Protein AF-A0A800L6V0-F1 (afdb_monomer_lite)

pLDDT: mean 91.6, std 11.26, range [50.59, 98.69]

Sequence (133 aa):
PVINVAPRYGKLKTPSGEIIGFENIELISDRTLEAWLDEFKTIKDAHPDKVLISSIMEKYNKDSWQELVGRIVETGVDMFELNFSCPHGHPEEGMGAAMGQNPEMVKEVTGWVAEVTDLPIWAKMTPDILDIT

Foldseek 3Di:
DDDDDPPFKDFDADPVGDTDDMGGPDDPDPDDLVVVLVVLLVCCVVCVPDAAEAEDKDFLDLVVLLVSLLSNVVSVHQAYEYALANPNHPVVRCIRVSQLQPPVSQVVSQVSSVVRDPHYYHYDHHPPYPDPD

Secondary structure (DSSP, 8-state):
-----SS-EEEEE-TT--EEEEEE---S-SS-HHHHHHHHHHHHHH-TTS--EEEE---S-HHHHHHHHHHHHTTT-SEEEEEE--TTS-GGGT-THHHHT-HHHHHHHHHHHHTT--S-EEEEE-S-SS---

Radius of gyration: 16.64 Å; chains: 1; bounding box: 40×35×51 Å

Structure (mmCIF, N/CA/C/O backbone):
data_AF-A0A800L6V0-F1
#
_entry.id   AF-A0A800L6V0-F1
#
loop_
_atom_site.group_PDB
_atom_site.id
_atom_site.type_symbol
_atom_site.label_atom_id
_atom_site.label_alt_id
_atom_site.label_comp_id
_atom_site.label_asym_id
_atom_site.label_entity_id
_atom_site.label_seq_id
_atom_site.pdbx_PDB_ins_code
_atom_site.Cartn_x
_atom_site.Cartn_y
_atom_site.Cartn_z
_atom_site.occupancy
_atom_site.B_iso_or_equiv
_atom_site.auth_seq_id
_atom_site.auth_comp_id
_atom_site.auth_asym_id
_atom_site.auth_atom_id
_atom_site.pdbx_PDB_model_num
ATOM 1 N N . PRO A 1 1 ? 8.150 15.298 -0.806 1.00 68.19 1 PRO A N 1
ATOM 2 C CA . PRO A 1 1 ? 7.080 15.182 -1.822 1.00 68.19 1 PRO A CA 1
ATOM 3 C C . PRO A 1 1 ? 7.536 14.254 -2.943 1.00 68.19 1 PRO A C 1
ATOM 5 O O . PRO A 1 1 ? 8.680 14.363 -3.375 1.00 68.19 1 PRO A O 1
ATOM 8 N N . VAL A 1 2 ? 6.666 13.337 -3.360 1.00 78.75 2 VAL A N 1
ATOM 9 C CA . VAL A 1 2 ? 6.934 12.405 -4.461 1.00 78.75 2 VAL A CA 1
ATOM 10 C C . VAL A 1 2 ? 6.835 13.176 -5.772 1.00 78.75 2 VAL A C 1
ATOM 12 O O . VAL A 1 2 ? 5.864 13.897 -5.988 1.00 78.75 2 VAL A O 1
ATOM 15 N N . ILE A 1 3 ? 7.854 13.073 -6.626 1.00 87.44 3 ILE A N 1
ATOM 16 C CA . ILE A 1 3 ? 7.904 13.780 -7.911 1.00 87.44 3 ILE A CA 1
ATOM 17 C C . ILE A 1 3 ? 8.153 12.751 -9.009 1.00 87.44 3 ILE A C 1
ATOM 19 O O . ILE A 1 3 ? 9.255 12.225 -9.144 1.00 87.44 3 ILE A O 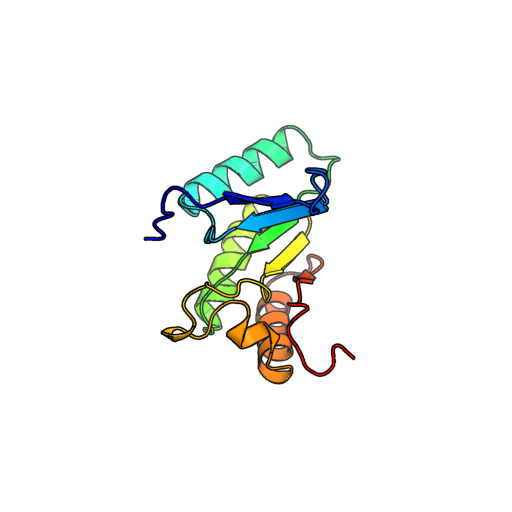1
ATOM 23 N N . ASN A 1 4 ? 7.120 12.482 -9.804 1.00 89.38 4 ASN A N 1
ATOM 24 C CA . ASN A 1 4 ? 7.228 11.639 -10.988 1.00 89.38 4 ASN A CA 1
ATOM 25 C C . ASN A 1 4 ? 7.916 12.387 -12.139 1.00 89.38 4 ASN A C 1
ATOM 27 O O . ASN A 1 4 ? 7.670 13.572 -12.365 1.00 89.38 4 ASN A O 1
ATOM 31 N N . VAL A 1 5 ? 8.748 11.680 -12.907 1.00 92.19 5 VAL A N 1
ATOM 32 C CA . VAL A 1 5 ? 9.439 12.229 -14.088 1.00 92.19 5 VAL A CA 1
ATOM 33 C C . VAL A 1 5 ? 8.698 11.903 -15.390 1.00 92.19 5 VAL A C 1
ATOM 35 O O . VAL A 1 5 ? 7.721 11.148 -15.411 1.00 92.19 5 VAL A O 1
ATOM 38 N N . ALA A 1 6 ? 9.129 12.502 -16.501 1.00 94.31 6 ALA A N 1
ATOM 39 C CA . ALA A 1 6 ? 8.618 12.194 -17.834 1.00 94.31 6 ALA A CA 1
ATOM 40 C C . ALA A 1 6 ? 9.761 12.194 -18.874 1.00 94.31 6 ALA A C 1
ATOM 42 O O . ALA A 1 6 ? 10.576 13.119 -18.850 1.00 94.31 6 ALA A O 1
ATOM 43 N N . PRO A 1 7 ? 9.815 11.215 -19.805 1.00 93.69 7 PRO A N 1
ATOM 44 C CA . PRO A 1 7 ? 8.907 10.068 -19.936 1.00 93.69 7 PRO A CA 1
ATOM 45 C C . PRO A 1 7 ? 9.128 9.022 -18.829 1.00 93.69 7 PRO A C 1
ATOM 47 O O . PRO A 1 7 ? 10.239 8.876 -18.332 1.00 93.69 7 PRO A O 1
ATOM 50 N N . ARG A 1 8 ? 8.069 8.293 -18.450 1.00 94.06 8 ARG A N 1
ATOM 51 C CA . ARG A 1 8 ? 8.131 7.255 -17.399 1.00 94.06 8 ARG A CA 1
ATOM 52 C C . ARG A 1 8 ? 7.423 5.941 -17.724 1.00 94.06 8 ARG A C 1
ATOM 54 O O . ARG A 1 8 ? 7.394 5.059 -16.878 1.00 94.06 8 ARG A O 1
ATOM 61 N N . TYR A 1 9 ? 6.879 5.811 -18.934 1.00 95.69 9 TYR A N 1
ATOM 62 C CA . TYR A 1 9 ? 6.268 4.577 -19.422 1.00 95.69 9 TYR A CA 1
ATOM 63 C C . TYR A 1 9 ? 6.875 4.194 -20.768 1.00 95.69 9 TYR A C 1
ATOM 65 O O . TYR A 1 9 ? 6.949 5.026 -21.678 1.00 95.69 9 TYR A O 1
ATOM 73 N N . GLY A 1 10 ? 7.268 2.932 -20.896 1.00 96.06 10 GLY A N 1
ATOM 74 C CA . GLY A 1 10 ? 7.799 2.335 -22.116 1.00 96.06 10 GLY A CA 1
ATOM 75 C C . GLY A 1 10 ? 6.952 1.150 -22.569 1.00 96.06 10 GLY A C 1
ATOM 76 O O . GLY A 1 10 ? 6.293 0.489 -21.767 1.00 96.06 10 GLY A O 1
ATOM 77 N N . LYS A 1 11 ? 6.943 0.885 -23.880 1.00 97.12 11 LYS A N 1
ATOM 78 C CA . LYS A 1 11 ? 6.325 -0.316 -24.463 1.00 97.12 11 LYS A CA 1
ATOM 79 C C . LYS A 1 11 ? 7.417 -1.331 -24.756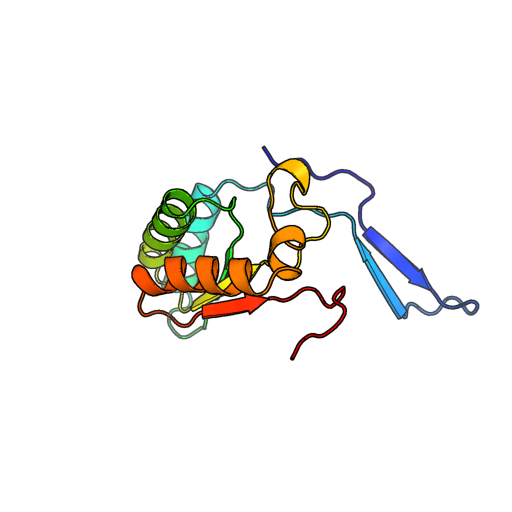 1.00 97.12 11 LYS A C 1
ATOM 81 O O . LYS A 1 11 ? 8.323 -1.023 -25.530 1.00 97.12 11 LYS A O 1
ATOM 86 N N . LEU A 1 12 ? 7.267 -2.544 -24.243 1.00 96.50 12 LEU A N 1
ATOM 87 C CA . LEU A 1 12 ? 8.113 -3.673 -24.610 1.00 96.50 12 LEU A CA 1
ATOM 88 C C . LEU A 1 12 ? 7.577 -4.297 -25.895 1.00 96.50 12 LEU A C 1
ATOM 90 O O . LEU A 1 12 ? 6.387 -4.614 -25.995 1.00 96.50 12 LEU A O 1
ATOM 94 N N . LYS A 1 13 ? 8.453 -4.445 -26.891 1.00 97.69 13 LYS A N 1
ATOM 95 C CA . LYS A 1 13 ? 8.095 -4.964 -28.211 1.00 97.69 13 LYS A CA 1
ATOM 96 C C . LYS A 1 13 ? 8.951 -6.161 -28.594 1.00 97.69 13 LYS A C 1
ATOM 98 O O . LYS A 1 13 ? 10.147 -6.183 -28.315 1.00 97.69 13 LYS A O 1
ATOM 103 N N . THR A 1 14 ? 8.355 -7.119 -29.291 1.00 96.69 14 THR A N 1
ATOM 104 C CA . THR A 1 14 ? 9.098 -8.183 -29.978 1.00 96.69 14 THR A CA 1
ATOM 105 C C . THR A 1 14 ? 9.860 -7.615 -31.186 1.00 96.69 14 THR A C 1
ATOM 107 O O . THR A 1 14 ? 9.555 -6.508 -31.647 1.00 96.69 14 THR A O 1
ATOM 110 N N . PRO A 1 15 ? 10.800 -8.373 -31.787 1.00 96.56 15 PRO A N 1
ATOM 111 C CA . PRO A 1 15 ? 11.444 -7.969 -33.040 1.00 96.56 15 PRO A CA 1
ATOM 112 C C . PRO A 1 15 ? 10.466 -7.727 -34.204 1.00 96.56 15 PRO A C 1
ATOM 114 O O . PRO A 1 15 ? 10.775 -6.950 -35.103 1.00 96.56 15 PRO A O 1
ATOM 117 N N . SER A 1 16 ? 9.283 -8.357 -34.188 1.00 96.50 16 SER A N 1
ATOM 118 C CA . SER A 1 16 ? 8.218 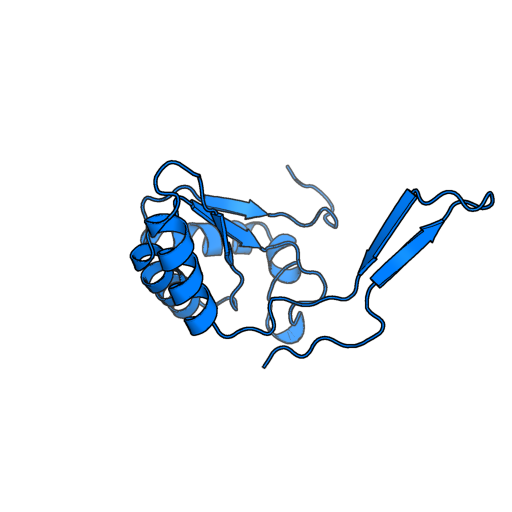-8.143 -35.179 1.00 96.50 16 SER A CA 1
ATOM 119 C C . SER A 1 16 ? 7.342 -6.914 -34.892 1.00 96.50 16 SER A C 1
ATOM 121 O O . SER A 1 16 ? 6.482 -6.578 -35.704 1.00 96.50 16 SER A O 1
ATOM 123 N N . GLY A 1 17 ? 7.563 -6.215 -33.773 1.00 95.56 17 GLY A N 1
ATOM 124 C CA . GLY A 1 17 ? 6.862 -4.982 -33.407 1.00 95.56 17 GLY A CA 1
ATOM 125 C C . GLY A 1 17 ? 5.590 -5.173 -32.576 1.00 95.56 17 GLY A C 1
ATOM 126 O O . GLY A 1 17 ? 4.942 -4.178 -32.242 1.00 95.56 17 GLY A O 1
ATOM 127 N N . GLU A 1 18 ? 5.248 -6.410 -32.214 1.00 97.56 18 GLU A N 1
ATOM 128 C CA . GLU A 1 18 ? 4.125 -6.724 -31.325 1.00 97.56 18 GLU A CA 1
ATOM 129 C C . GLU A 1 18 ? 4.409 -6.243 -29.897 1.00 97.56 18 GLU A C 1
ATOM 131 O O . GLU A 1 18 ? 5.524 -6.398 -29.402 1.00 97.56 18 GLU A O 1
ATOM 136 N N . ILE A 1 19 ? 3.408 -5.655 -29.233 1.00 97.56 19 ILE A N 1
ATOM 137 C CA . ILE A 1 19 ? 3.518 -5.200 -27.841 1.00 97.56 19 ILE A CA 1
ATOM 138 C C . ILE A 1 19 ? 3.262 -6.388 -26.916 1.00 97.56 19 ILE A C 1
ATOM 140 O O . ILE A 1 19 ? 2.182 -6.968 -26.955 1.00 97.56 19 ILE A O 1
ATOM 144 N N . ILE A 1 20 ? 4.228 -6.691 -26.053 1.00 97.12 20 ILE A N 1
ATOM 145 C CA . ILE A 1 20 ? 4.159 -7.819 -25.106 1.00 97.12 20 ILE A CA 1
ATOM 146 C C . ILE A 1 20 ? 4.160 -7.383 -23.641 1.00 97.12 20 ILE A C 1
ATOM 148 O O . ILE A 1 20 ? 4.000 -8.209 -22.749 1.00 97.12 20 ILE A O 1
ATOM 152 N N . GLY A 1 21 ? 4.342 -6.091 -23.374 1.00 96.94 21 GLY A N 1
ATOM 153 C CA . GLY A 1 21 ? 4.352 -5.571 -22.017 1.00 96.94 21 GLY A CA 1
ATOM 154 C C . GLY A 1 21 ? 4.641 -4.081 -21.956 1.00 96.94 21 GLY A C 1
ATOM 155 O O . GLY A 1 21 ? 4.836 -3.412 -22.977 1.00 96.94 21 GLY A O 1
ATOM 156 N N . PHE A 1 22 ? 4.687 -3.581 -20.729 1.00 96.44 22 PHE A N 1
ATOM 157 C CA . PHE A 1 22 ? 5.028 -2.205 -20.411 1.00 96.44 22 PHE A CA 1
ATOM 158 C C . PHE A 1 22 ? 6.093 -2.191 -19.322 1.00 96.44 22 PHE A C 1
ATOM 160 O O . PHE A 1 22 ? 6.097 -3.044 -18.440 1.00 96.44 22 PHE A O 1
ATOM 167 N N . GLU A 1 23 ? 6.964 -1.197 -19.384 1.00 94.38 23 GLU A N 1
ATOM 168 C CA . GLU A 1 23 ? 7.897 -0.855 -18.314 1.00 94.38 23 GLU A CA 1
ATOM 169 C C . GLU A 1 23 ? 7.518 0.517 -17.758 1.00 94.38 23 GLU A C 1
ATOM 171 O O . GLU A 1 23 ? 6.994 1.369 -18.487 1.00 94.38 23 GLU A O 1
ATOM 176 N N . ASN A 1 24 ? 7.749 0.731 -16.466 1.00 93.31 24 ASN A N 1
ATOM 177 C CA . ASN A 1 24 ? 7.516 2.024 -15.845 1.00 93.31 24 ASN A CA 1
ATOM 178 C C . ASN A 1 24 ? 8.569 2.327 -14.776 1.00 93.31 24 ASN A C 1
ATOM 180 O O . ASN A 1 24 ? 9.112 1.413 -14.165 1.00 93.31 24 ASN A O 1
ATOM 184 N N . ILE A 1 25 ? 8.822 3.618 -14.574 1.00 92.38 25 ILE A N 1
ATOM 185 C CA . ILE A 1 25 ? 9.613 4.161 -13.456 1.00 92.38 25 ILE A CA 1
ATOM 186 C C . ILE A 1 25 ? 8.751 5.111 -12.611 1.00 92.38 25 ILE A C 1
ATOM 188 O O . ILE A 1 25 ? 9.237 6.104 -12.071 1.00 92.38 25 ILE A O 1
ATOM 192 N N . GLU A 1 26 ? 7.439 4.866 -12.587 1.00 90.62 26 GLU A N 1
ATOM 193 C CA . GLU A 1 26 ? 6.504 5.648 -11.786 1.00 90.62 26 GLU A CA 1
ATOM 194 C C . GLU A 1 26 ? 6.675 5.315 -10.300 1.00 90.62 26 GLU A C 1
ATOM 196 O O . GLU A 1 26 ? 6.939 4.176 -9.917 1.00 90.62 26 GLU A O 1
ATOM 201 N N . LEU A 1 27 ? 6.562 6.342 -9.464 1.00 89.00 27 LEU A N 1
ATOM 202 C CA . LEU A 1 27 ? 6.590 6.230 -8.013 1.00 89.00 27 LEU A CA 1
ATOM 203 C C . LEU A 1 27 ? 5.167 6.001 -7.476 1.00 89.00 27 LEU A C 1
ATOM 205 O O . LEU A 1 27 ? 4.241 5.657 -8.205 1.00 89.00 27 LEU A O 1
ATOM 209 N N . ILE A 1 28 ? 4.969 6.205 -6.175 1.00 89.50 28 ILE A N 1
ATOM 210 C CA . ILE A 1 28 ? 3.622 6.258 -5.600 1.00 89.50 28 ILE A CA 1
ATOM 211 C C . ILE A 1 28 ? 2.861 7.508 -6.077 1.00 89.50 28 ILE A C 1
ATOM 213 O O . ILE A 1 28 ? 3.402 8.369 -6.777 1.00 89.50 28 ILE A O 1
ATOM 217 N N . SER A 1 29 ? 1.595 7.606 -5.673 1.00 91.62 29 SER A N 1
ATOM 218 C CA . SER A 1 29 ? 0.750 8.775 -5.919 1.00 91.62 29 SER A CA 1
ATOM 219 C C . SER A 1 29 ? 1.463 10.094 -5.586 1.00 91.62 29 SER A C 1
ATOM 221 O O . SER A 1 29 ? 2.054 10.244 -4.519 1.00 91.62 29 SER A O 1
ATOM 223 N N . ASP A 1 30 ? 1.325 11.079 -6.472 1.00 90.69 30 ASP A N 1
ATOM 224 C CA . ASP A 1 30 ? 1.742 12.471 -6.265 1.00 90.69 30 ASP A CA 1
ATOM 225 C C . ASP A 1 30 ? 0.675 13.321 -5.543 1.00 90.69 30 ASP A C 1
ATOM 227 O O . ASP A 1 30 ? 0.937 14.457 -5.141 1.00 90.69 30 ASP A O 1
ATOM 231 N N . ARG A 1 31 ? -0.525 12.766 -5.339 1.00 93.44 31 ARG A N 1
ATOM 232 C CA . ARG A 1 31 ? -1.604 13.370 -4.549 1.00 93.44 31 ARG A CA 1
ATOM 233 C C . ARG A 1 31 ? -1.340 13.245 -3.054 1.00 93.44 31 ARG A C 1
ATOM 235 O O . ARG A 1 31 ? -0.732 12.281 -2.595 1.00 93.44 31 ARG A O 1
ATOM 242 N N . THR A 1 32 ? -1.846 14.215 -2.298 1.00 94.88 32 THR A N 1
ATOM 243 C CA . THR A 1 32 ? -1.788 14.203 -0.835 1.00 94.88 32 THR A CA 1
ATOM 244 C C . THR A 1 32 ? -2.660 13.090 -0.258 1.00 94.88 32 THR A C 1
ATOM 246 O O . THR A 1 32 ? -3.636 12.672 -0.882 1.00 94.88 32 THR A O 1
ATOM 249 N N . LEU A 1 33 ? -2.342 12.655 0.965 1.00 95.12 33 LEU A N 1
ATOM 250 C CA . LEU A 1 33 ? -3.202 11.745 1.725 1.00 95.12 33 LEU A CA 1
ATOM 251 C C . LEU A 1 33 ? -4.630 12.302 1.835 1.00 95.12 33 LEU A C 1
ATOM 253 O O . LEU A 1 33 ? -5.590 11.570 1.647 1.00 95.12 33 LEU A O 1
ATOM 257 N N . GLU A 1 34 ? -4.768 13.613 2.014 1.00 97.88 34 GLU A N 1
ATOM 258 C CA . GLU A 1 34 ? -6.063 14.247 2.285 1.00 97.88 34 GLU A CA 1
ATOM 259 C C . GLU A 1 34 ? -6.982 14.149 1.071 1.00 97.88 34 GLU A C 1
ATOM 261 O O . GLU A 1 34 ? -8.160 13.835 1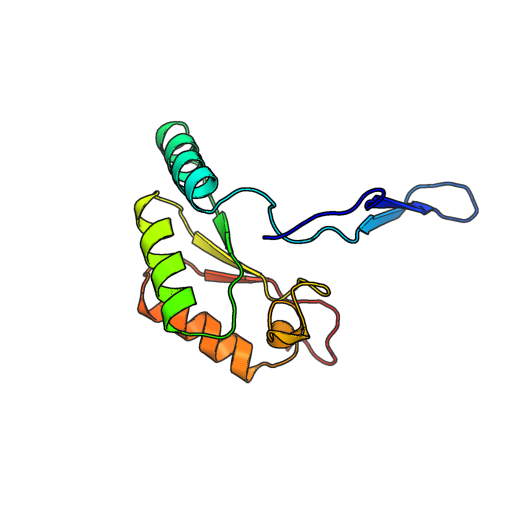.206 1.00 97.88 34 GLU A O 1
ATOM 266 N N . ALA A 1 35 ? -6.411 14.301 -0.127 1.00 97.94 35 ALA A N 1
ATOM 267 C CA . ALA A 1 35 ? -7.142 14.084 -1.365 1.00 97.94 35 ALA A CA 1
ATOM 268 C C . ALA A 1 35 ? -7.604 12.625 -1.515 1.00 97.94 35 ALA A C 1
ATOM 270 O O . ALA A 1 35 ? -8.685 12.388 -2.048 1.00 97.94 35 ALA A O 1
ATOM 271 N N . TRP A 1 36 ? -6.806 11.655 -1.055 1.00 98.12 36 TRP A N 1
ATOM 272 C CA . TRP A 1 36 ? -7.193 10.242 -1.060 1.00 98.12 36 TRP A CA 1
ATOM 273 C C . TRP A 1 36 ? -8.261 9.919 -0.020 1.00 98.12 36 TRP A C 1
ATOM 275 O O . TRP A 1 36 ? -9.192 9.189 -0.343 1.00 98.12 36 TRP A O 1
ATOM 285 N N . LEU A 1 37 ? -8.172 10.473 1.191 1.00 98.56 37 LEU A N 1
ATOM 286 C CA . LEU A 1 37 ? -9.179 10.264 2.234 1.00 98.56 37 LEU A CA 1
ATOM 287 C C . LEU A 1 37 ? -10.557 10.776 1.787 1.00 98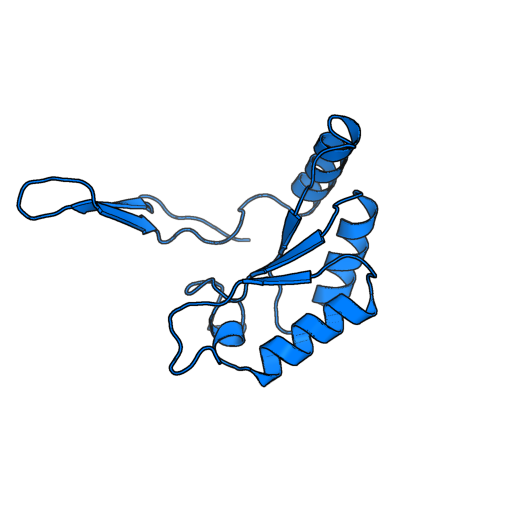.56 37 LEU A C 1
ATOM 289 O O . LEU A 1 37 ? -11.552 10.059 1.916 1.00 98.56 37 LEU A O 1
ATOM 293 N N . ASP A 1 38 ? -10.602 11.974 1.197 1.00 98.50 38 ASP A N 1
ATOM 294 C CA . ASP A 1 38 ? -11.830 12.551 0.639 1.00 98.50 38 ASP A CA 1
ATOM 295 C C . ASP A 1 38 ? -12.400 11.689 -0.500 1.00 98.50 38 ASP A C 1
ATOM 297 O O . ASP A 1 38 ? -13.615 11.485 -0.601 1.00 98.50 38 ASP A O 1
ATOM 301 N N . GLU A 1 39 ? -11.534 11.149 -1.358 1.00 98.31 39 GLU A N 1
ATOM 302 C CA . GLU A 1 39 ? -11.954 10.336 -2.497 1.00 98.31 39 GLU A CA 1
ATOM 303 C C . GLU A 1 39 ? -12.418 8.939 -2.091 1.00 98.31 39 GLU A C 1
ATOM 305 O O . GLU A 1 39 ? -13.446 8.484 -2.590 1.00 98.31 39 GLU A O 1
ATOM 310 N N . PHE A 1 40 ? -11.743 8.282 -1.145 1.00 98.62 40 PHE A N 1
ATOM 311 C CA . PHE A 1 40 ? -12.199 7.004 -0.599 1.00 98.62 40 PHE A CA 1
ATOM 312 C C . PHE A 1 40 ? -13.597 7.127 -0.006 1.00 98.62 40 PHE A C 1
ATOM 314 O O . PHE A 1 40 ? -14.478 6.335 -0.348 1.00 98.62 40 PHE A O 1
ATOM 321 N N . LYS A 1 41 ? -13.829 8.174 0.792 1.00 98.44 41 LYS A N 1
ATOM 322 C CA . LYS A 1 41 ? -15.148 8.456 1.354 1.00 98.44 41 LYS A CA 1
ATOM 323 C C . LYS A 1 41 ? -16.187 8.710 0.263 1.00 98.44 41 LYS A C 1
ATOM 325 O O . LYS A 1 41 ? -17.245 8.090 0.268 1.00 98.44 41 LYS A O 1
ATOM 330 N N . THR A 1 42 ? -15.862 9.553 -0.718 1.00 98.62 42 THR A N 1
ATOM 331 C CA . THR A 1 42 ? -16.760 9.853 -1.847 1.00 98.62 42 THR A CA 1
ATOM 332 C C . THR A 1 42 ? -17.136 8.590 -2.629 1.00 98.62 42 THR A C 1
ATOM 334 O O . THR A 1 42 ? -18.303 8.395 -2.972 1.00 98.62 42 THR A O 1
ATOM 337 N N . ILE A 1 43 ? -16.165 7.710 -2.895 1.00 98.50 43 ILE A N 1
ATOM 338 C CA . ILE A 1 43 ? -16.385 6.444 -3.603 1.00 98.50 43 ILE A CA 1
ATOM 339 C C . ILE A 1 43 ? -17.275 5.514 -2.776 1.00 98.50 43 ILE A C 1
ATOM 341 O O . ILE A 1 43 ? -18.217 4.945 -3.328 1.00 98.50 43 ILE A O 1
ATOM 345 N N . LYS A 1 44 ? -17.017 5.362 -1.473 1.00 98.25 44 LYS A N 1
ATOM 346 C CA . LYS A 1 44 ? -17.815 4.483 -0.604 1.00 98.25 44 LYS A CA 1
ATOM 347 C C . LYS A 1 44 ? -19.232 4.999 -0.375 1.00 98.25 44 LYS A C 1
ATOM 349 O O . LYS A 1 44 ? -20.152 4.185 -0.368 1.00 98.25 44 LYS A O 1
ATOM 354 N N . ASP A 1 45 ? -19.427 6.311 -0.283 1.00 98.19 45 ASP A N 1
ATOM 355 C CA . ASP A 1 45 ? -20.759 6.919 -0.188 1.00 98.19 45 ASP A CA 1
ATOM 356 C C . ASP A 1 45 ? -21.577 6.684 -1.473 1.00 98.19 45 ASP A C 1
ATOM 358 O O . ASP A 1 45 ? -22.776 6.404 -1.415 1.00 98.19 45 ASP A O 1
ATOM 362 N N . ALA A 1 46 ? -20.936 6.759 -2.646 1.00 98.56 46 ALA A N 1
ATOM 363 C CA . ALA A 1 46 ? -21.588 6.536 -3.939 1.00 98.56 46 ALA A CA 1
ATOM 364 C C . ALA A 1 46 ? -21.794 5.048 -4.279 1.00 98.56 46 ALA A C 1
ATOM 366 O O . ALA A 1 46 ? -22.736 4.693 -4.996 1.00 98.56 46 ALA A O 1
ATOM 367 N N . HIS A 1 47 ? -20.910 4.177 -3.790 1.00 98.19 47 HIS A N 1
ATOM 368 C CA . HIS A 1 47 ? -20.846 2.757 -4.135 1.00 98.19 47 HIS A CA 1
ATOM 369 C C . HIS A 1 47 ? -20.653 1.874 -2.889 1.00 98.19 47 HIS A C 1
ATOM 371 O O . HIS A 1 47 ? -19.658 1.149 -2.789 1.00 98.19 47 HIS A O 1
ATOM 377 N N . PRO A 1 48 ? -21.600 1.889 -1.932 1.00 97.62 48 PRO A N 1
ATOM 378 C CA . PRO A 1 48 ? -21.436 1.197 -0.652 1.00 97.62 48 PRO A CA 1
ATOM 379 C C . PRO A 1 48 ? -21.323 -0.327 -0.796 1.00 97.62 48 PRO A C 1
ATOM 381 O O . PRO A 1 48 ? -20.696 -0.977 0.038 1.00 97.62 48 PRO A O 1
ATOM 384 N N . ASP A 1 49 ? -21.890 -0.901 -1.861 1.00 97.81 49 ASP A N 1
ATOM 385 C CA . ASP A 1 49 ? -21.878 -2.336 -2.162 1.00 97.81 49 ASP A CA 1
ATOM 386 C C . ASP A 1 49 ? -20.620 -2.806 -2.915 1.00 97.81 49 ASP A C 1
ATOM 388 O O . ASP A 1 49 ? -20.470 -4.002 -3.175 1.00 97.81 49 ASP A O 1
ATOM 392 N N . LYS A 1 50 ? -19.729 -1.888 -3.311 1.00 98.44 50 LYS A N 1
ATOM 393 C CA . LYS A 1 50 ? -18.488 -2.216 -4.023 1.00 98.44 50 LYS A CA 1
ATOM 394 C C . LYS A 1 50 ? -17.310 -2.250 -3.064 1.00 98.44 50 LYS A C 1
ATOM 396 O O . LYS A 1 50 ? -17.201 -1.408 -2.177 1.00 98.44 50 LYS A O 1
ATOM 401 N N . VAL A 1 51 ? -16.426 -3.220 -3.295 1.00 98.38 51 VAL A N 1
ATOM 402 C CA . VAL A 1 51 ? -15.172 -3.371 -2.556 1.00 98.38 51 VAL A CA 1
ATOM 403 C C . VAL A 1 51 ? -14.201 -2.278 -2.988 1.00 98.38 51 VAL A C 1
ATOM 405 O O . VAL A 1 51 ? -13.893 -2.159 -4.177 1.00 98.38 51 VAL A O 1
ATOM 408 N N . LEU A 1 52 ? -13.697 -1.520 -2.021 1.00 98.50 52 LEU A N 1
ATOM 409 C CA . LEU A 1 52 ? -12.616 -0.560 -2.183 1.00 98.50 52 LEU A CA 1
ATOM 410 C C . LEU A 1 52 ? -11.405 -1.000 -1.357 1.00 98.50 52 LEU A C 1
ATOM 412 O O . LEU A 1 52 ? -11.487 -1.143 -0.137 1.00 98.50 52 LEU A O 1
ATOM 416 N N . ILE A 1 53 ? -10.278 -1.192 -2.042 1.00 98.50 53 ILE A N 1
ATOM 417 C CA . ILE A 1 53 ? -9.005 -1.611 -1.451 1.00 98.50 53 ILE A CA 1
ATOM 418 C C . ILE A 1 53 ? -8.081 -0.401 -1.376 1.00 98.50 53 ILE A C 1
ATOM 420 O O . ILE A 1 53 ? -7.768 0.196 -2.408 1.00 98.50 53 ILE A O 1
ATOM 424 N N . SER A 1 54 ? -7.611 -0.057 -0.179 1.00 98.25 54 SER A N 1
ATOM 425 C CA . SER A 1 54 ? -6.603 0.990 -0.019 1.00 98.25 54 SER A CA 1
ATOM 426 C C . SER A 1 54 ? -5.199 0.407 -0.169 1.00 98.25 54 SER A C 1
ATOM 428 O O . SER A 1 54 ? -4.728 -0.327 0.701 1.00 98.25 54 SER A O 1
ATOM 430 N N . SER A 1 55 ? -4.533 0.718 -1.285 1.00 97.69 55 SER A N 1
ATOM 431 C CA . SER A 1 55 ? -3.122 0.378 -1.499 1.00 97.69 55 SER A CA 1
ATOM 432 C C . SER A 1 55 ? -2.227 1.421 -0.838 1.00 97.69 55 SER A C 1
ATOM 434 O O . SER A 1 55 ? -2.155 2.559 -1.307 1.00 97.69 55 SER A O 1
ATOM 436 N N . ILE A 1 56 ? -1.494 1.021 0.197 1.00 96.00 56 ILE A N 1
ATOM 437 C CA . ILE A 1 56 ? -0.691 1.919 1.033 1.00 96.00 56 ILE A CA 1
ATOM 438 C C . ILE A 1 56 ? 0.780 1.510 1.096 1.00 96.00 56 ILE A C 1
ATOM 440 O O . ILE A 1 56 ? 1.146 0.345 0.930 1.00 96.00 56 ILE A O 1
ATOM 444 N N . MET A 1 57 ? 1.633 2.502 1.337 1.00 92.50 57 MET A N 1
ATOM 445 C CA . MET A 1 57 ? 3.066 2.339 1.552 1.00 92.50 57 MET A CA 1
ATOM 446 C C . MET A 1 57 ? 3.534 3.424 2.518 1.00 92.50 57 MET A C 1
ATOM 448 O O . MET A 1 57 ? 3.207 4.590 2.322 1.00 92.50 57 MET A O 1
ATOM 452 N N . GLU A 1 58 ? 4.323 3.044 3.515 1.00 91.12 58 GLU A N 1
ATOM 453 C CA . GLU A 1 58 ? 4.930 3.959 4.481 1.00 91.12 58 GLU A CA 1
ATOM 454 C C . GLU A 1 58 ? 6.337 3.464 4.857 1.00 91.12 58 GLU A C 1
ATOM 456 O O . GLU A 1 58 ? 6.702 2.317 4.576 1.00 91.12 58 GLU A O 1
ATOM 461 N N . LYS A 1 59 ? 7.152 4.336 5.450 1.00 87.62 59 LYS A N 1
ATOM 462 C CA . LYS A 1 59 ? 8.470 4.024 6.017 1.00 87.62 59 LYS A CA 1
ATOM 463 C C . LYS A 1 59 ? 8.368 2.909 7.047 1.00 87.62 59 LYS A C 1
ATOM 465 O O . LYS A 1 59 ? 7.321 2.708 7.656 1.00 87.62 59 LYS A O 1
ATOM 470 N N . TYR A 1 60 ? 9.467 2.198 7.288 1.00 89.31 60 TYR A N 1
ATOM 471 C CA . TYR A 1 60 ? 9.542 1.192 8.351 1.00 89.31 60 TYR A CA 1
ATOM 472 C C . TYR A 1 60 ? 9.516 1.870 9.739 1.00 89.31 60 TYR A C 1
ATOM 474 O O . TYR A 1 60 ? 10.533 2.085 10.397 1.00 89.31 60 TYR A O 1
ATOM 482 N N . ASN A 1 61 ? 8.323 2.296 10.152 1.00 93.00 61 ASN A N 1
ATOM 483 C CA . ASN A 1 61 ? 8.030 2.978 11.402 1.00 93.00 61 ASN A CA 1
ATOM 484 C C . ASN A 1 61 ? 6.602 2.628 11.837 1.00 93.00 61 ASN A C 1
ATOM 486 O O . ASN A 1 61 ? 5.637 2.981 11.160 1.00 93.00 61 ASN A O 1
ATOM 490 N N . LYS A 1 62 ? 6.481 1.942 12.974 1.00 95.88 62 LYS A N 1
ATOM 491 C CA . LYS A 1 62 ? 5.205 1.430 13.482 1.00 95.88 62 LYS A CA 1
ATOM 492 C C . LYS A 1 62 ? 4.135 2.514 13.626 1.00 95.88 62 LYS A C 1
ATOM 494 O O . LYS A 1 62 ? 3.035 2.338 13.112 1.00 95.88 62 LYS A O 1
ATOM 499 N N . ASP A 1 63 ? 4.473 3.626 14.272 1.00 97.62 63 ASP A N 1
ATOM 500 C CA . ASP A 1 63 ? 3.516 4.698 14.562 1.00 97.62 63 ASP A CA 1
ATOM 501 C C . ASP A 1 63 ? 2.966 5.323 13.271 1.00 97.62 63 ASP A C 1
ATOM 503 O O . ASP A 1 63 ? 1.764 5.546 13.162 1.00 97.62 63 ASP A O 1
ATOM 507 N N . SER A 1 64 ? 3.820 5.517 12.259 1.00 95.50 64 SER A N 1
ATOM 508 C CA . SER A 1 64 ? 3.421 6.073 10.955 1.00 95.50 64 SER A CA 1
ATOM 509 C C . SER A 1 64 ? 2.455 5.144 10.213 1.00 95.50 64 SER A C 1
ATOM 511 O O . SER A 1 64 ? 1.435 5.595 9.693 1.00 95.50 64 SER A O 1
ATOM 513 N N . TRP A 1 65 ? 2.729 3.833 10.207 1.00 97.12 65 TRP A N 1
ATOM 514 C CA . TRP A 1 65 ? 1.812 2.841 9.636 1.00 97.12 65 TRP A CA 1
ATOM 515 C C . TRP A 1 65 ? 0.466 2.829 10.362 1.00 97.12 65 TRP A C 1
ATOM 517 O O . TRP A 1 65 ? -0.581 2.826 9.717 1.00 97.12 65 TRP A O 1
ATOM 527 N N . GLN A 1 66 ? 0.483 2.836 11.695 1.00 98.38 66 GLN A N 1
ATOM 528 C CA . GLN A 1 66 ? -0.735 2.779 12.500 1.00 98.38 66 GLN A CA 1
ATOM 529 C C . GLN A 1 66 ? -1.578 4.053 12.373 1.00 98.38 66 GLN A C 1
ATOM 531 O O . GLN A 1 66 ? -2.800 3.960 12.249 1.00 98.38 66 GLN A O 1
ATOM 536 N N . GLU A 1 67 ? -0.947 5.228 12.324 1.00 98.12 67 GLU A N 1
ATOM 537 C CA . GLU A 1 67 ? -1.628 6.498 12.059 1.00 98.12 67 GLU A CA 1
ATOM 538 C C . GLU A 1 67 ? -2.286 6.493 10.673 1.00 98.12 67 GLU A C 1
ATOM 540 O O . GLU A 1 67 ? -3.476 6.797 10.552 1.00 98.12 67 GLU A O 1
ATOM 545 N N . LEU A 1 68 ? -1.544 6.099 9.631 1.00 98.06 68 LEU A N 1
ATOM 546 C CA . LEU A 1 68 ? -2.055 6.035 8.260 1.00 98.06 68 LEU A CA 1
ATOM 547 C C . LEU A 1 68 ? -3.278 5.115 8.158 1.00 98.06 68 LEU A C 1
ATOM 549 O O . LEU A 1 68 ? -4.302 5.500 7.590 1.00 98.06 68 LEU A O 1
ATOM 553 N N . VAL A 1 69 ? -3.187 3.915 8.734 1.00 98.44 69 VAL A N 1
ATOM 554 C CA . VAL A 1 69 ? -4.280 2.933 8.744 1.00 98.44 69 VAL A CA 1
ATOM 555 C C . VAL A 1 69 ? -5.486 3.476 9.498 1.00 98.44 69 VAL A C 1
ATOM 557 O O . VAL A 1 69 ? -6.592 3.435 8.961 1.00 98.44 69 VAL A O 1
ATOM 560 N N . GLY A 1 70 ? -5.284 4.040 10.693 1.00 98.12 70 GLY A N 1
ATOM 561 C CA . GLY A 1 70 ? -6.363 4.606 11.502 1.00 98.12 70 GLY A CA 1
ATOM 562 C C . GLY A 1 70 ? -7.161 5.665 10.743 1.00 98.12 70 GLY A C 1
ATOM 563 O O . GLY A 1 70 ? -8.387 5.596 10.694 1.00 98.12 70 GLY A O 1
ATOM 564 N N . ARG A 1 71 ? -6.471 6.581 10.055 1.00 98.44 71 ARG A N 1
ATOM 565 C CA . ARG A 1 71 ? -7.109 7.625 9.237 1.00 98.44 71 ARG A CA 1
ATOM 566 C C . ARG A 1 71 ? -7.878 7.060 8.044 1.00 98.44 71 ARG A C 1
ATOM 568 O O . ARG A 1 71 ? -8.938 7.568 7.695 1.00 98.44 71 ARG A O 1
ATOM 575 N N . ILE A 1 72 ? -7.355 6.019 7.400 1.00 98.56 72 ILE A N 1
ATOM 576 C CA . ILE A 1 72 ? -8.004 5.411 6.234 1.00 98.56 72 ILE A CA 1
ATOM 577 C C . ILE A 1 72 ? -9.230 4.585 6.643 1.00 98.56 72 ILE A C 1
ATOM 579 O O . ILE A 1 72 ? -10.230 4.616 5.927 1.00 98.56 72 ILE A O 1
ATOM 583 N N . VAL A 1 73 ? -9.209 3.897 7.788 1.00 98.19 73 VAL A N 1
ATOM 584 C CA . VAL A 1 73 ? -10.369 3.136 8.297 1.00 98.19 73 VAL A CA 1
ATOM 585 C C . VAL A 1 73 ? -11.613 4.026 8.419 1.00 98.19 73 VAL A C 1
ATOM 587 O O . VAL A 1 73 ? -12.710 3.596 8.063 1.00 98.19 73 VAL A O 1
ATOM 590 N N . GLU A 1 74 ? -11.453 5.289 8.824 1.00 97.75 74 GLU A N 1
ATOM 591 C CA . GLU A 1 74 ? -12.560 6.254 8.950 1.00 97.75 74 GLU A CA 1
ATOM 592 C C . GLU A 1 74 ? -13.266 6.575 7.619 1.00 97.75 74 GLU A C 1
ATOM 594 O O . GLU A 1 74 ? -14.384 7.094 7.617 1.00 97.75 74 GLU A O 1
ATOM 599 N N . THR A 1 75 ? -12.646 6.257 6.479 1.00 98.25 75 THR A N 1
ATOM 600 C CA . THR A 1 75 ? -13.220 6.492 5.142 1.00 98.25 75 THR A CA 1
ATOM 601 C C . THR A 1 75 ? -14.185 5.394 4.692 1.00 98.25 75 THR A C 1
ATOM 603 O O . THR A 1 75 ? -14.913 5.587 3.719 1.00 98.25 75 THR A O 1
ATOM 606 N N . GLY A 1 76 ? -14.217 4.254 5.392 1.00 97.62 76 GLY A N 1
ATOM 607 C CA . GLY A 1 76 ? -15.085 3.121 5.063 1.00 97.62 76 GLY A CA 1
ATOM 608 C C . GLY A 1 76 ? -14.547 2.190 3.972 1.00 97.62 76 GLY A C 1
ATOM 609 O O . GLY A 1 76 ? -15.336 1.463 3.366 1.00 97.62 76 GLY A O 1
ATOM 610 N N . VAL A 1 77 ? -13.235 2.211 3.697 1.00 98.38 77 VAL A N 1
ATOM 611 C CA . VAL A 1 77 ? -12.592 1.200 2.835 1.00 98.38 77 VAL A CA 1
ATOM 612 C C . VAL A 1 77 ? -12.828 -0.208 3.379 1.00 98.38 77 VAL A C 1
ATOM 614 O O . VAL A 1 77 ? -12.988 -0.406 4.582 1.00 98.38 77 VAL A O 1
ATOM 617 N N . ASP A 1 78 ? -12.822 -1.197 2.492 1.00 98.62 78 ASP A N 1
ATOM 618 C CA . ASP A 1 78 ? -13.178 -2.568 2.856 1.00 98.62 78 ASP A CA 1
ATOM 619 C C . ASP A 1 78 ? -11.953 -3.416 3.212 1.00 98.62 78 ASP A C 1
ATOM 621 O O . ASP A 1 78 ? -12.092 -4.421 3.905 1.00 98.62 78 ASP A O 1
ATOM 625 N N . MET A 1 79 ? -10.758 -3.044 2.734 1.00 98.50 79 MET A N 1
ATOM 626 C CA . MET A 1 79 ? -9.512 -3.757 3.025 1.00 98.50 79 MET A CA 1
ATOM 627 C C . MET A 1 79 ? -8.252 -2.956 2.663 1.00 98.50 79 MET A C 1
ATOM 629 O O . MET A 1 79 ? -8.316 -1.949 1.950 1.00 98.50 79 MET A O 1
ATOM 633 N N . PHE A 1 80 ? -7.095 -3.467 3.087 1.00 98.69 80 PHE A N 1
ATOM 634 C CA . PHE A 1 80 ? -5.779 -2.899 2.794 1.00 98.69 80 PHE A CA 1
ATOM 635 C C . PHE A 1 80 ? -4.930 -3.788 1.877 1.00 98.69 80 PHE A C 1
ATOM 637 O O . PHE A 1 80 ? -4.869 -5.006 2.050 1.00 98.69 80 PHE A O 1
ATOM 644 N N . GLU A 1 81 ? -4.215 -3.159 0.944 1.00 98.38 81 GLU A N 1
ATOM 645 C CA . GLU A 1 81 ? -3.095 -3.742 0.197 1.00 98.38 81 GLU A CA 1
ATOM 646 C C . GLU A 1 81 ? -1.798 -3.053 0.654 1.00 98.38 81 GLU A C 1
ATOM 648 O O . GLU A 1 81 ? -1.611 -1.855 0.443 1.00 98.38 81 GLU A O 1
ATOM 653 N N . LEU A 1 82 ? -0.890 -3.796 1.288 1.00 96.94 82 LEU A N 1
ATOM 654 C CA . LEU A 1 82 ? 0.418 -3.294 1.708 1.00 96.94 82 LEU A CA 1
ATOM 655 C C . LEU A 1 82 ? 1.399 -3.448 0.550 1.00 96.94 82 LEU A C 1
ATOM 657 O O . LEU A 1 82 ? 1.724 -4.566 0.137 1.00 96.94 82 LEU A O 1
ATOM 661 N N . ASN A 1 83 ? 1.864 -2.329 -0.000 1.00 94.31 83 ASN A N 1
ATOM 662 C CA . ASN A 1 83 ? 2.767 -2.341 -1.142 1.00 94.31 83 ASN A CA 1
ATOM 663 C C . ASN A 1 83 ? 4.216 -2.599 -0.702 1.00 94.31 83 ASN A C 1
ATOM 665 O O . ASN A 1 83 ? 4.967 -1.671 -0.399 1.00 94.31 83 ASN A O 1
ATOM 669 N N . PHE A 1 84 ? 4.625 -3.867 -0.757 1.00 91.00 84 PHE A N 1
ATOM 670 C CA . PHE A 1 84 ? 6.013 -4.309 -0.586 1.00 91.00 84 PHE A CA 1
ATOM 671 C C . PHE A 1 84 ? 6.731 -4.534 -1.924 1.00 91.00 84 PHE A C 1
ATOM 673 O O . PHE A 1 84 ? 7.770 -5.185 -1.981 1.00 91.00 84 PHE A O 1
ATOM 680 N N . SER A 1 85 ? 6.170 -4.025 -3.022 1.00 77.94 85 SER A N 1
ATOM 681 C CA . SER A 1 85 ? 6.644 -4.319 -4.377 1.00 77.94 85 SER A CA 1
ATOM 682 C C . SER A 1 85 ? 7.424 -3.181 -5.028 1.00 77.94 85 SER A C 1
ATOM 684 O O . SER A 1 85 ? 8.147 -3.434 -5.982 1.00 77.94 85 SER A O 1
ATOM 686 N N . CYS A 1 86 ? 7.304 -1.940 -4.540 1.00 70.56 86 CYS A N 1
ATOM 687 C CA . CYS A 1 86 ? 7.866 -0.774 -5.227 1.00 70.56 86 CYS A CA 1
ATOM 688 C C . CYS A 1 86 ? 9.411 -0.799 -5.230 1.00 70.56 86 CYS A C 1
ATOM 690 O O . CYS A 1 86 ? 10.016 -0.591 -4.175 1.00 70.56 86 CYS A O 1
ATOM 692 N N . PRO A 1 87 ? 10.070 -1.002 -6.388 1.00 55.50 87 PRO A N 1
ATOM 693 C CA . PRO A 1 87 ? 11.524 -1.149 -6.468 1.00 55.50 87 PRO A CA 1
ATOM 694 C C . PRO A 1 87 ? 12.266 0.187 -6.348 1.00 55.50 87 PRO A C 1
ATOM 696 O O . PRO A 1 87 ? 13.487 0.211 -6.234 1.00 55.50 87 PRO A O 1
ATOM 699 N N . HIS A 1 88 ? 11.546 1.307 -6.454 1.00 55.94 88 HIS A N 1
ATOM 700 C CA . HIS A 1 88 ? 12.100 2.668 -6.478 1.00 55.94 88 HIS A CA 1
ATOM 701 C C . HIS A 1 88 ? 11.601 3.510 -5.297 1.00 55.94 88 HIS A C 1
ATOM 703 O O . HIS A 1 88 ? 11.905 4.698 -5.212 1.00 55.94 88 HIS A O 1
ATOM 709 N N . GLY A 1 89 ? 10.810 2.914 -4.399 1.00 52.53 89 GLY A N 1
ATOM 710 C CA . GLY A 1 89 ? 10.294 3.576 -3.211 1.00 52.53 89 GLY A CA 1
ATOM 711 C C . GLY A 1 89 ? 11.414 3.748 -2.202 1.00 52.53 89 GLY A C 1
ATOM 712 O O . GLY A 1 89 ? 11.545 2.909 -1.324 1.00 52.53 89 GLY A O 1
ATOM 713 N N . HIS A 1 90 ? 12.230 4.789 -2.379 1.00 55.38 90 HIS A N 1
ATOM 714 C CA . HIS A 1 90 ? 13.234 5.256 -1.421 1.00 55.38 90 HIS A CA 1
ATOM 715 C C . HIS A 1 90 ? 13.992 4.111 -0.721 1.00 55.38 90 HIS A C 1
ATOM 717 O O . HIS A 1 90 ? 13.810 3.902 0.482 1.00 55.38 90 HIS A O 1
ATOM 723 N N . PRO A 1 91 ? 14.819 3.327 -1.444 1.00 54.25 91 PRO A N 1
ATOM 724 C CA . PRO A 1 91 ? 15.602 2.248 -0.836 1.00 54.25 91 PRO A CA 1
ATOM 725 C C . PRO A 1 91 ? 16.473 2.744 0.330 1.00 54.25 91 PRO A C 1
ATOM 727 O O . PRO A 1 91 ? 16.694 2.007 1.288 1.00 54.25 91 PRO A O 1
ATOM 730 N N . GLU A 1 92 ? 16.900 4.009 0.299 1.00 50.59 92 GLU A N 1
ATOM 731 C CA . GLU A 1 92 ? 17.606 4.690 1.387 1.00 50.59 92 GLU A CA 1
ATOM 732 C C . GLU A 1 92 ? 16.772 4.898 2.665 1.00 50.59 92 GLU A C 1
ATOM 734 O O . GLU A 1 92 ? 17.342 5.050 3.744 1.00 50.59 92 GLU A O 1
ATOM 739 N N . GLU A 1 93 ? 15.441 4.869 2.570 1.00 55.56 93 GLU A N 1
ATOM 740 C CA . GLU A 1 93 ? 14.505 4.977 3.698 1.00 55.56 93 GLU A CA 1
ATOM 741 C C . GLU A 1 93 ? 13.844 3.628 4.051 1.00 55.56 93 GLU A C 1
ATOM 743 O O . GLU A 1 93 ? 12.966 3.573 4.914 1.00 55.56 93 GLU A O 1
ATOM 748 N N . GLY A 1 94 ? 14.273 2.534 3.403 1.00 59.75 94 GLY A N 1
ATOM 749 C CA . GLY A 1 94 ? 13.823 1.173 3.699 1.00 59.75 94 GLY A CA 1
ATOM 750 C C . GLY A 1 94 ? 12.361 0.904 3.339 1.00 59.75 94 GLY A C 1
ATOM 751 O O . GLY A 1 94 ? 11.683 0.208 4.084 1.00 59.75 94 GLY A O 1
ATOM 752 N N . MET A 1 95 ? 11.854 1.468 2.237 1.00 68.62 95 MET A N 1
ATOM 753 C CA . MET A 1 95 ? 10.461 1.309 1.793 1.00 68.62 95 MET A CA 1
ATOM 754 C C . MET A 1 95 ? 10.294 0.297 0.643 1.00 68.62 95 MET A C 1
ATOM 756 O O . MET A 1 95 ? 11.252 -0.100 -0.022 1.00 68.62 95 MET A O 1
ATOM 760 N N . GLY A 1 96 ? 9.050 -0.138 0.402 1.00 71.25 96 GLY A N 1
ATOM 761 C CA . GLY A 1 96 ? 8.676 -0.925 -0.779 1.00 71.25 96 GLY A CA 1
ATOM 762 C C . GLY A 1 96 ? 9.394 -2.275 -0.887 1.00 71.25 96 GLY A C 1
ATOM 763 O O . GLY A 1 96 ? 9.343 -3.089 0.034 1.00 71.25 96 GLY A O 1
ATOM 764 N N . ALA A 1 97 ? 10.058 -2.515 -2.022 1.00 72.38 97 ALA A N 1
ATOM 765 C CA . ALA A 1 97 ? 10.746 -3.775 -2.317 1.00 72.38 97 ALA A CA 1
ATOM 766 C C . ALA A 1 97 ? 11.893 -4.088 -1.347 1.00 72.38 97 ALA A C 1
ATOM 768 O O . ALA A 1 97 ? 12.211 -5.259 -1.163 1.00 72.38 97 ALA A O 1
ATOM 769 N N . ALA A 1 98 ? 12.481 -3.078 -0.693 1.00 75.94 98 ALA A N 1
ATOM 770 C CA . ALA A 1 98 ? 13.479 -3.309 0.349 1.00 75.94 98 ALA A CA 1
ATOM 771 C C . ALA A 1 98 ? 12.880 -4.078 1.540 1.00 75.94 98 ALA A C 1
ATOM 773 O O . ALA A 1 98 ? 13.514 -4.994 2.057 1.00 75.94 98 ALA A O 1
ATOM 774 N N . MET A 1 99 ? 11.635 -3.761 1.922 1.00 82.81 99 MET A N 1
ATOM 775 C CA . MET A 1 99 ? 10.892 -4.551 2.909 1.00 82.81 99 MET A CA 1
ATOM 776 C C . MET A 1 99 ? 10.409 -5.871 2.313 1.00 82.81 99 MET A C 1
ATOM 778 O O . MET A 1 99 ? 10.537 -6.902 2.957 1.00 82.81 99 MET A O 1
ATOM 782 N N . GLY A 1 100 ? 9.908 -5.867 1.073 1.00 87.06 100 GLY A N 1
ATOM 783 C CA . GLY A 1 100 ? 9.370 -7.068 0.420 1.00 87.06 100 GLY A CA 1
ATOM 784 C C . GLY A 1 100 ? 10.360 -8.216 0.227 1.00 87.06 100 GLY A C 1
ATOM 785 O O . GLY A 1 100 ? 9.933 -9.354 0.068 1.00 87.06 100 GLY A O 1
ATOM 786 N N . GLN A 1 101 ? 11.663 -7.934 0.270 1.00 89.69 101 GLN A N 1
ATOM 787 C CA . GLN A 1 101 ? 12.735 -8.933 0.208 1.00 89.69 101 GLN A CA 1
ATOM 788 C C . GLN A 1 101 ? 13.167 -9.460 1.591 1.00 89.69 101 GLN A C 1
ATOM 790 O O . GLN A 1 101 ? 14.049 -10.314 1.670 1.00 89.69 101 GLN A O 1
ATOM 795 N N . ASN A 1 102 ? 12.573 -8.963 2.680 1.00 90.06 102 ASN A N 1
ATOM 796 C CA . ASN A 1 102 ? 12.890 -9.337 4.056 1.00 90.06 102 ASN A CA 1
ATOM 797 C C . ASN A 1 102 ? 11.633 -9.906 4.756 1.00 90.06 102 ASN A C 1
ATOM 799 O O . ASN A 1 102 ? 10.751 -9.136 5.152 1.00 90.06 102 ASN A O 1
ATOM 803 N N . PRO A 1 103 ? 11.528 -11.240 4.921 1.00 92.75 103 PRO A N 1
ATOM 804 C CA . PRO A 1 103 ? 10.353 -11.885 5.515 1.00 92.75 103 PRO A CA 1
ATOM 805 C C . PRO A 1 103 ? 9.994 -11.374 6.917 1.00 92.75 103 PRO A C 1
ATOM 807 O O . PRO A 1 103 ? 8.814 -11.225 7.243 1.00 92.75 103 PRO A O 1
ATOM 810 N N . GLU A 1 104 ? 10.991 -11.075 7.749 1.00 92.50 104 GLU A N 1
ATOM 811 C CA . GLU A 1 104 ? 10.804 -10.531 9.092 1.00 92.50 104 GLU A CA 1
ATOM 812 C C . GLU A 1 104 ? 10.156 -9.145 9.048 1.00 92.50 104 GLU A C 1
ATOM 814 O O . GLU A 1 104 ? 9.163 -8.922 9.743 1.00 92.50 104 GLU A O 1
ATOM 819 N N . MET A 1 105 ? 10.633 -8.249 8.178 1.00 93.06 105 MET A N 1
ATOM 820 C CA . MET A 1 105 ? 10.032 -6.921 8.005 1.00 93.06 105 MET A CA 1
ATOM 821 C C . MET A 1 105 ? 8.600 -7.005 7.472 1.00 93.06 105 MET A C 1
ATOM 823 O O . MET A 1 105 ? 7.722 -6.298 7.966 1.00 93.06 105 MET A O 1
ATOM 827 N N . VAL A 1 106 ? 8.335 -7.893 6.508 1.00 94.00 106 VAL A N 1
ATOM 828 C CA . VAL A 1 106 ? 6.975 -8.130 5.987 1.00 94.00 106 VAL A CA 1
ATOM 829 C C . VAL A 1 106 ? 6.042 -8.569 7.110 1.00 94.00 106 VAL A C 1
ATOM 831 O O . VAL A 1 106 ? 4.938 -8.031 7.245 1.00 94.00 106 VAL A O 1
ATOM 834 N N . LYS A 1 107 ? 6.484 -9.514 7.946 1.00 96.19 107 LYS A N 1
ATOM 835 C CA . LYS A 1 107 ? 5.718 -9.997 9.097 1.00 96.19 107 LYS A CA 1
ATOM 836 C C . LYS A 1 107 ? 5.452 -8.885 10.109 1.00 96.19 107 LYS A C 1
ATOM 838 O O . LYS A 1 107 ? 4.323 -8.763 10.581 1.00 96.19 107 LYS A O 1
ATOM 843 N N . GLU A 1 108 ? 6.462 -8.092 10.449 1.00 96.44 108 GLU A N 1
ATOM 844 C CA . GLU A 1 108 ? 6.332 -7.011 11.428 1.00 96.44 108 GLU A CA 1
ATOM 845 C C . GLU A 1 108 ? 5.391 -5.912 10.948 1.00 96.44 108 GLU A C 1
ATOM 847 O O . GLU A 1 108 ? 4.450 -5.580 11.663 1.00 96.44 108 GLU A O 1
ATOM 852 N N . VAL A 1 109 ? 5.577 -5.404 9.727 1.00 96.12 109 VAL A N 1
ATOM 853 C CA . VAL A 1 109 ? 4.728 -4.338 9.175 1.00 96.12 109 VAL A CA 1
ATOM 854 C C . VAL A 1 109 ? 3.287 -4.810 9.021 1.00 96.12 109 VAL A C 1
ATOM 856 O O . VAL A 1 109 ? 2.365 -4.110 9.437 1.00 96.12 109 VAL A O 1
ATOM 859 N N . THR A 1 110 ? 3.076 -6.021 8.497 1.00 97.56 110 THR A N 1
ATOM 860 C CA . THR A 1 110 ? 1.727 -6.604 8.410 1.00 97.56 110 THR A CA 1
ATOM 861 C C . THR A 1 110 ? 1.102 -6.745 9.801 1.00 97.56 110 THR A C 1
ATOM 863 O O . THR A 1 110 ? -0.079 -6.452 9.977 1.00 97.56 110 THR A O 1
ATOM 866 N N . GLY A 1 111 ? 1.898 -7.132 10.805 1.00 98.12 111 GLY A N 1
ATOM 867 C CA . GLY A 1 111 ? 1.476 -7.191 12.202 1.00 98.12 111 GLY A CA 1
ATOM 868 C C . GLY A 1 111 ? 1.072 -5.828 12.762 1.00 98.12 111 GLY A C 1
ATOM 869 O O . GLY A 1 111 ? 0.012 -5.716 13.367 1.00 98.12 111 GLY A O 1
ATOM 870 N N . TRP A 1 112 ? 1.854 -4.775 12.517 1.00 98.25 112 TRP A N 1
ATOM 871 C CA . TRP A 1 112 ? 1.538 -3.421 12.9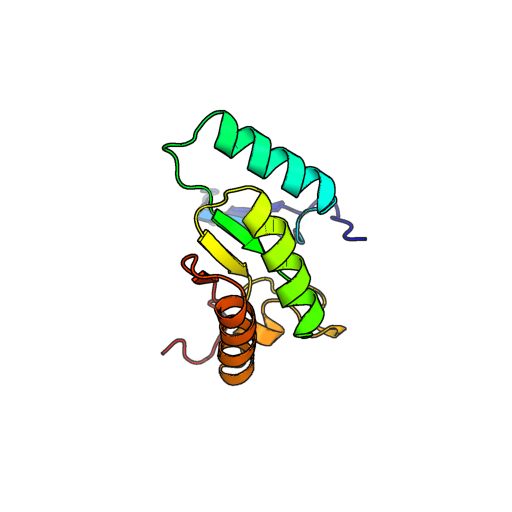85 1.00 98.25 112 TRP A CA 1
ATOM 872 C C . TRP A 1 112 ? 0.212 -2.903 12.432 1.00 98.25 112 TRP A C 1
ATOM 874 O O . TRP A 1 112 ? -0.535 -2.266 13.173 1.00 98.25 112 TRP A O 1
ATOM 884 N N . VAL A 1 113 ? -0.085 -3.195 11.162 1.00 98.38 113 VAL A N 1
ATOM 885 C CA . VAL A 1 113 ? -1.375 -2.867 10.536 1.00 98.38 113 VAL A CA 1
ATOM 886 C C . VAL A 1 113 ? -2.498 -3.676 11.190 1.00 98.38 113 VAL A C 1
ATOM 888 O O . VAL A 1 113 ? -3.500 -3.098 11.601 1.00 98.38 113 VAL A O 1
ATOM 891 N N . ALA A 1 114 ? -2.313 -4.989 11.354 1.00 98.25 114 ALA A N 1
ATOM 892 C CA . ALA A 1 114 ? -3.307 -5.878 11.961 1.00 98.25 114 ALA A CA 1
ATOM 893 C C . ALA A 1 114 ? -3.617 -5.554 13.435 1.00 98.25 114 ALA A C 1
ATOM 895 O O . ALA A 1 114 ? -4.679 -5.909 13.934 1.00 98.25 114 ALA A O 1
ATOM 896 N N . GLU A 1 115 ? -2.716 -4.877 14.149 1.00 98.44 115 GLU A N 1
ATOM 897 C CA . GLU A 1 115 ? -2.955 -4.433 15.528 1.00 98.44 115 GLU A CA 1
ATOM 898 C C . GLU A 1 115 ? -3.986 -3.294 15.641 1.00 98.44 115 GLU A C 1
ATOM 900 O O . GLU A 1 115 ? -4.519 -3.079 16.730 1.00 98.44 115 GLU A O 1
ATOM 905 N N . VAL A 1 116 ? -4.253 -2.548 14.561 1.00 98.12 116 VAL A N 1
ATOM 906 C CA . VAL A 1 116 ? -5.091 -1.329 14.596 1.00 98.12 116 VAL A CA 1
ATOM 907 C C . VAL A 1 116 ? -6.319 -1.381 13.688 1.00 98.12 116 VAL A C 1
ATOM 909 O O . VAL A 1 116 ? -7.064 -0.405 13.604 1.00 98.12 116 VAL A O 1
ATOM 912 N N . THR A 1 117 ? -6.561 -2.501 13.008 1.00 98.06 117 THR A N 1
ATOM 913 C CA . THR A 1 117 ? -7.764 -2.699 12.194 1.00 98.06 117 THR A CA 1
ATOM 914 C C . THR A 1 117 ? -8.171 -4.168 12.139 1.00 98.06 117 THR A C 1
ATOM 916 O O . THR A 1 117 ? -7.321 -5.050 12.064 1.00 98.06 117 THR A O 1
ATOM 919 N N . ASP A 1 118 ? -9.481 -4.417 12.116 1.00 97.69 118 ASP A N 1
ATOM 920 C CA . ASP A 1 118 ? -10.063 -5.741 11.861 1.00 97.69 118 ASP A CA 1
ATOM 921 C C . ASP A 1 118 ? -10.326 -5.990 10.360 1.00 97.69 118 ASP A C 1
ATOM 923 O O . ASP A 1 118 ? -10.837 -7.047 9.977 1.00 97.69 118 ASP A O 1
ATOM 927 N N . LEU A 1 119 ? -10.025 -5.013 9.493 1.00 98.50 119 LEU A N 1
ATOM 928 C CA . LEU A 1 119 ? -10.209 -5.157 8.049 1.00 98.50 119 LEU A CA 1
ATOM 929 C C . LEU A 1 119 ? -9.205 -6.165 7.459 1.00 98.50 119 LEU A C 1
ATOM 931 O O . LEU A 1 119 ? -8.073 -6.258 7.937 1.00 98.50 119 LEU A O 1
ATOM 935 N N . PRO A 1 120 ? -9.568 -6.900 6.389 1.00 98.62 120 PRO A N 1
ATOM 936 C CA . PRO A 1 120 ? -8.636 -7.775 5.687 1.00 98.62 120 PRO A CA 1
ATOM 937 C C . PRO A 1 120 ? -7.392 -7.031 5.180 1.00 98.62 120 PRO A C 1
ATOM 939 O O . PRO A 1 120 ? -7.464 -5.880 4.746 1.00 98.62 120 PRO A O 1
ATOM 942 N N . ILE A 1 121 ? -6.249 -7.720 5.189 1.00 98.44 121 ILE A N 1
ATOM 943 C CA . ILE A 1 121 ? -4.952 -7.179 4.767 1.00 98.44 121 ILE A CA 1
ATOM 944 C C . ILE A 1 121 ? -4.319 -8.141 3.761 1.00 98.44 121 ILE A C 1
ATOM 946 O O . ILE A 1 121 ? -4.220 -9.342 4.023 1.00 98.44 121 ILE A O 1
ATOM 950 N N . TRP A 1 122 ? -3.857 -7.615 2.628 1.00 96.25 122 TRP A N 1
ATOM 951 C CA . TRP A 1 122 ? -3.036 -8.333 1.653 1.00 96.25 122 TRP A CA 1
ATOM 952 C C . TRP A 1 122 ? -1.648 -7.717 1.544 1.00 96.25 122 TRP A C 1
ATOM 954 O O . TRP A 1 122 ? -1.500 -6.501 1.489 1.00 96.25 122 TRP A O 1
ATOM 964 N N . ALA A 1 123 ? -0.629 -8.568 1.459 1.00 94.56 123 ALA A N 1
ATOM 965 C CA . ALA A 1 123 ? 0.740 -8.166 1.173 1.00 94.56 123 ALA A CA 1
ATOM 966 C C . ALA A 1 123 ? 1.002 -8.289 -0.335 1.00 94.56 123 ALA A C 1
ATOM 968 O O . ALA A 1 123 ? 0.975 -9.390 -0.890 1.00 94.56 123 ALA A O 1
ATOM 969 N N . LYS A 1 124 ? 1.261 -7.167 -1.010 1.00 95.12 124 LYS A N 1
ATOM 970 C CA . LYS A 1 124 ? 1.647 -7.158 -2.424 1.00 95.12 124 LYS A CA 1
ATOM 971 C C . LYS A 1 124 ? 3.155 -7.313 -2.544 1.00 95.12 124 LYS A C 1
ATOM 973 O O . LYS A 1 124 ? 3.907 -6.348 -2.405 1.00 95.12 124 LYS A O 1
ATOM 978 N N . MET A 1 125 ? 3.568 -8.551 -2.784 1.00 93.50 125 MET A N 1
ATOM 979 C CA . MET A 1 125 ? 4.971 -8.954 -2.829 1.00 93.50 125 MET A CA 1
ATOM 980 C C . MET A 1 125 ? 5.639 -8.562 -4.148 1.00 93.50 125 MET A C 1
ATOM 982 O O . MET A 1 125 ? 5.015 -8.600 -5.211 1.00 93.50 125 MET A O 1
ATOM 986 N N . THR A 1 126 ? 6.925 -8.210 -4.084 1.00 90.50 126 THR A N 1
ATOM 987 C CA . THR A 1 126 ? 7.766 -8.154 -5.285 1.00 90.50 126 THR A CA 1
ATOM 988 C C . THR A 1 126 ? 8.039 -9.576 -5.799 1.00 90.50 126 THR A C 1
ATOM 990 O O . THR A 1 126 ? 8.252 -10.475 -4.983 1.00 90.50 126 THR A O 1
ATOM 993 N N . PRO A 1 127 ? 8.050 -9.815 -7.123 1.00 90.94 127 PRO A N 1
ATOM 994 C CA . PRO A 1 127 ? 8.548 -11.071 -7.680 1.00 90.94 127 PRO A CA 1
ATOM 995 C C . PRO A 1 127 ? 10.085 -11.174 -7.640 1.00 90.94 127 PRO A C 1
ATOM 997 O O . PRO A 1 127 ? 10.620 -12.259 -7.852 1.00 90.94 127 PRO A O 1
ATOM 1000 N N . ASP A 1 128 ? 10.796 -10.072 -7.373 1.00 89.69 128 ASP A N 1
ATOM 1001 C CA . ASP A 1 128 ? 12.262 -9.995 -7.378 1.00 89.69 128 ASP A CA 1
ATOM 1002 C C . ASP A 1 128 ? 12.869 -10.489 -6.050 1.00 89.69 128 ASP A C 1
ATOM 1004 O O . ASP A 1 128 ? 13.520 -9.742 -5.316 1.00 89.69 128 ASP A O 1
ATOM 1008 N N . ILE A 1 129 ? 12.627 -11.758 -5.725 1.00 90.06 129 ILE A N 1
ATOM 1009 C CA . ILE A 1 129 ? 13.112 -12.460 -4.526 1.00 90.06 129 ILE A CA 1
ATOM 1010 C C . ILE A 1 129 ? 13.655 -13.842 -4.893 1.00 90.06 129 ILE A C 1
ATOM 1012 O O . ILE A 1 129 ? 13.336 -14.393 -5.944 1.00 90.06 129 ILE A O 1
ATOM 1016 N N . LEU A 1 130 ? 14.493 -14.407 -4.018 1.00 92.19 130 LEU A N 1
ATOM 1017 C CA . LEU A 1 130 ? 15.050 -15.747 -4.224 1.00 92.19 130 LEU A CA 1
ATOM 1018 C C . LEU A 1 130 ? 13.991 -16.847 -4.058 1.00 92.19 130 LEU A C 1
ATOM 1020 O O . LEU A 1 130 ? 13.975 -17.799 -4.834 1.00 92.19 130 LEU A O 1
ATOM 1024 N N . ASP A 1 131 ? 13.136 -16.714 -3.046 1.00 91.88 131 ASP A N 1
ATOM 1025 C CA . ASP A 1 131 ? 12.063 -17.650 -2.719 1.00 91.88 131 ASP A CA 1
ATOM 1026 C C . ASP A 1 131 ? 10.862 -16.858 -2.187 1.00 91.88 131 ASP A C 1
ATOM 1028 O O . ASP A 1 131 ? 11.037 -15.948 -1.376 1.00 91.88 131 ASP A O 1
ATOM 1032 N N . ILE A 1 132 ? 9.664 -17.170 -2.685 1.00 90.88 132 ILE A N 1
ATOM 1033 C CA . ILE A 1 132 ? 8.396 -16.530 -2.296 1.00 90.88 132 ILE A CA 1
ATOM 1034 C C . ILE A 1 132 ? 7.618 -17.352 -1.260 1.00 90.88 132 ILE A C 1
ATOM 1036 O O . ILE A 1 132 ? 6.563 -16.911 -0.802 1.00 90.88 132 ILE A O 1
ATOM 1040 N N . THR A 1 133 ? 8.100 -18.555 -0.940 1.00 82.81 133 THR A N 1
ATOM 1041 C CA . THR A 1 133 ? 7.421 -19.520 -0.066 1.00 82.81 133 THR A CA 1
ATOM 1042 C C . THR A 1 133 ? 7.968 -19.554 1.351 1.00 82.81 133 THR A C 1
ATOM 1044 O O . THR A 1 133 ? 9.160 -19.236 1.554 1.00 82.81 133 THR A O 1
#